Protein AF-A0A358EC94-F1 (afdb_monomer_lite)

pLDDT: mean 80.8, std 13.86, range [36.25, 93.38]

Sequence (96 aa):
MGSAACEQGNPALRPDLQLMEELGLSGTDRVHTVRLTMAGQERAHPDSILVQEGDYIQFVSDDWFLHEVRFDSTAMSEPAWEFMVLNNQAACPPLL

Structure (mmCIF, N/CA/C/O backbone):
data_AF-A0A358EC94-F1
#
_entry.id   AF-A0A358EC94-F1
#
loop_
_atom_site.group_PDB
_atom_site.id
_atom_site.type_symbol
_atom_site.label_atom_id
_atom_site.label_alt_id
_atom_site.label_comp_id
_atom_site.label_asym_id
_atom_site.label_entity_id
_atom_site.label_seq_id
_atom_site.pdbx_PDB_ins_code
_atom_site.Cartn_x
_atom_site.Cartn_y
_atom_site.Cartn_z
_atom_site.occupancy
_atom_site.B_iso_or_equiv
_atom_site.auth_seq_id
_atom_site.auth_comp_id
_atom_site.auth_asym_id
_atom_site.auth_atom_id
_atom_site.pdbx_PDB_model_num
ATOM 1 N N . MET A 1 1 ? -39.805 -2.680 13.446 1.00 36.25 1 MET A N 1
ATOM 2 C CA . MET A 1 1 ? -38.641 -3.566 13.651 1.00 36.25 1 MET A CA 1
ATOM 3 C C . MET A 1 1 ? -38.081 -3.889 12.276 1.00 36.25 1 MET A C 1
ATOM 5 O O . MET A 1 1 ? -38.592 -4.782 11.620 1.00 36.25 1 MET A O 1
ATOM 9 N N . GLY A 1 2 ? -37.165 -3.055 11.778 1.00 37.53 2 GLY A N 1
ATOM 10 C CA . GLY A 1 2 ? -36.534 -3.241 10.470 1.00 37.53 2 GLY A CA 1
ATOM 11 C C . GLY A 1 2 ? -35.209 -3.959 10.665 1.00 37.53 2 GLY A C 1
ATOM 12 O O . GLY A 1 2 ? -34.372 -3.492 11.430 1.00 37.53 2 GLY A O 1
ATOM 13 N N . SER A 1 3 ? -35.067 -5.119 10.038 1.00 39.75 3 SER A N 1
ATOM 14 C CA . SER A 1 3 ? -33.850 -5.921 9.995 1.00 39.75 3 SER A CA 1
ATOM 15 C C . SER A 1 3 ? -32.679 -5.091 9.466 1.00 39.75 3 SER A C 1
ATOM 17 O O . SER A 1 3 ? -32.693 -4.692 8.302 1.00 39.75 3 SER A O 1
ATOM 19 N N . ALA A 1 4 ? -31.674 -4.853 10.312 1.00 44.62 4 ALA A N 1
ATOM 20 C CA . ALA A 1 4 ? -30.362 -4.400 9.876 1.00 44.62 4 ALA A CA 1
ATOM 21 C C . ALA A 1 4 ? -29.759 -5.521 9.022 1.00 44.62 4 ALA A C 1
ATOM 23 O O . ALA A 1 4 ? -29.256 -6.514 9.544 1.00 44.62 4 ALA A O 1
ATOM 24 N N . ALA A 1 5 ? -29.906 -5.413 7.704 1.00 45.12 5 ALA A N 1
ATOM 25 C CA . ALA A 1 5 ? -29.127 -6.212 6.782 1.00 45.12 5 ALA A CA 1
ATOM 26 C C . ALA A 1 5 ? -27.669 -5.808 7.010 1.00 45.12 5 ALA A C 1
ATOM 28 O O . ALA A 1 5 ? -27.281 -4.692 6.678 1.00 45.12 5 ALA A O 1
ATOM 29 N N . CYS A 1 6 ? -26.892 -6.675 7.659 1.00 54.84 6 CYS A N 1
ATOM 30 C CA . CYS A 1 6 ? -25.447 -6.532 7.695 1.00 54.84 6 CYS A CA 1
ATOM 31 C C . CYS A 1 6 ? -24.984 -6.447 6.240 1.00 54.84 6 CYS A C 1
ATOM 33 O O . CYS A 1 6 ? -25.123 -7.428 5.506 1.00 54.84 6 CYS A O 1
ATOM 35 N N . GLU A 1 7 ? -24.480 -5.291 5.809 1.00 52.25 7 GLU A N 1
ATOM 36 C CA . GLU A 1 7 ? -23.691 -5.209 4.588 1.00 52.25 7 GLU A CA 1
ATOM 37 C C . GLU A 1 7 ? -22.538 -6.192 4.770 1.00 52.25 7 GLU A C 1
ATOM 39 O O . GLU A 1 7 ? -21.607 -5.967 5.541 1.00 52.25 7 GLU A O 1
ATOM 44 N N . GLN A 1 8 ? -22.649 -7.361 4.142 1.00 53.84 8 GLN A N 1
ATOM 45 C CA . GLN A 1 8 ? -21.551 -8.307 4.070 1.00 53.84 8 GLN A CA 1
ATOM 46 C C . GLN A 1 8 ? -20.501 -7.647 3.181 1.00 53.84 8 GLN A C 1
ATOM 48 O O . GLN A 1 8 ? -20.536 -7.777 1.959 1.00 53.84 8 GLN A O 1
ATOM 53 N N . GLY A 1 9 ? -19.612 -6.868 3.805 1.00 61.88 9 GLY A N 1
ATOM 54 C CA . GLY A 1 9 ? -18.475 -6.247 3.140 1.00 61.88 9 GLY A CA 1
ATOM 55 C C . GLY A 1 9 ? -17.732 -7.287 2.306 1.00 61.88 9 GLY A C 1
ATOM 56 O O . GLY A 1 9 ? -17.643 -8.452 2.716 1.00 61.88 9 GLY A O 1
ATOM 57 N N . ASN A 1 10 ? -17.262 -6.869 1.124 1.00 71.31 10 ASN A N 1
ATOM 58 C CA . ASN A 1 10 ? -16.614 -7.742 0.146 1.00 71.31 10 ASN A CA 1
ATOM 59 C C . ASN A 1 10 ? -15.588 -8.651 0.851 1.00 71.31 10 ASN A C 1
ATOM 61 O O . ASN A 1 10 ? -14.600 -8.131 1.370 1.00 71.31 10 ASN A O 1
ATOM 65 N N . PRO A 1 11 ? -15.793 -9.982 0.878 1.00 75.81 11 PRO A N 1
ATOM 66 C CA . PRO A 1 11 ? -14.895 -10.899 1.572 1.00 75.81 11 PRO A CA 1
ATOM 67 C C . PRO A 1 11 ? -13.450 -10.820 1.078 1.00 75.81 11 PRO A C 1
ATOM 69 O O . PRO A 1 11 ? -12.542 -11.112 1.845 1.00 75.81 11 PRO A O 1
ATOM 72 N N . ALA A 1 12 ? -13.246 -10.407 -0.178 1.00 82.44 12 ALA A N 1
ATOM 73 C CA . ALA A 1 12 ? -11.924 -10.234 -0.768 1.00 82.44 12 ALA A CA 1
ATOM 74 C C . ALA A 1 12 ? -11.132 -9.055 -0.180 1.00 82.44 12 ALA A C 1
ATOM 76 O O . ALA A 1 12 ? -9.925 -9.016 -0.356 1.00 82.44 12 ALA A O 1
ATOM 77 N N . LEU A 1 13 ? -11.799 -8.120 0.507 1.00 87.81 13 LEU A N 1
ATOM 78 C CA . LEU A 1 13 ? -11.170 -6.957 1.138 1.00 87.81 13 LEU A CA 1
ATOM 79 C C . LEU A 1 13 ? -10.962 -7.148 2.644 1.00 87.81 13 LEU A C 1
ATOM 81 O O . LEU A 1 13 ? -10.706 -6.182 3.348 1.00 87.81 13 LEU A O 1
ATOM 85 N N . ARG A 1 14 ? -11.163 -8.346 3.196 1.00 89.75 14 ARG A N 1
ATOM 86 C CA . ARG A 1 14 ? -10.979 -8.543 4.639 1.00 89.75 14 ARG A CA 1
ATOM 87 C C . ARG A 1 14 ? -9.491 -8.657 4.969 1.00 89.75 14 ARG A C 1
ATOM 89 O O . ARG A 1 14 ? -8.787 -9.335 4.221 1.00 89.75 14 ARG A O 1
ATOM 96 N N . PRO A 1 15 ? -9.025 -8.067 6.085 1.00 90.56 15 PRO A N 1
ATOM 97 C CA . PRO A 1 15 ? -7.663 -8.284 6.547 1.00 90.56 15 PRO A CA 1
ATOM 98 C C . PRO A 1 15 ? -7.429 -9.769 6.833 1.00 90.56 15 PRO A C 1
ATOM 100 O O . PRO A 1 15 ? -8.334 -10.483 7.281 1.00 90.56 15 PRO A O 1
ATOM 103 N N . ASP A 1 16 ? -6.207 -10.228 6.577 1.00 90.00 16 ASP A N 1
ATOM 104 C CA . ASP A 1 16 ? -5.762 -11.535 7.045 1.00 90.00 16 ASP A CA 1
ATOM 105 C C . ASP A 1 16 ? -5.453 -11.512 8.553 1.00 90.00 16 ASP A C 1
ATOM 107 O O . ASP A 1 16 ? -5.452 -10.462 9.199 1.00 90.00 16 ASP A O 1
ATOM 111 N N . LEU A 1 17 ? -5.202 -12.693 9.126 1.00 89.81 17 LEU A N 1
ATOM 112 C CA . LEU A 1 17 ? -4.930 -12.825 10.559 1.00 89.81 17 LEU A CA 1
ATOM 113 C C . LEU A 1 17 ? -3.702 -12.021 11.002 1.00 89.81 17 LEU A C 1
ATOM 115 O O . LEU A 1 17 ? -3.721 -11.464 12.094 1.00 89.81 17 LEU A O 1
ATOM 119 N N . GLN A 1 18 ? -2.670 -11.923 10.162 1.00 89.62 18 GLN A N 1
ATOM 120 C CA . GLN A 1 18 ? -1.451 -11.199 10.510 1.00 89.62 18 GLN A CA 1
ATOM 121 C C . GLN A 1 18 ? -1.733 -9.699 10.632 1.00 89.62 18 GLN A C 1
ATOM 123 O O . GLN A 1 18 ? -1.366 -9.083 11.628 1.00 89.62 18 GLN A O 1
ATOM 128 N N . LEU A 1 19 ? -2.445 -9.109 9.670 1.00 89.06 19 LEU A N 1
ATOM 129 C CA . LEU A 1 19 ? -2.829 -7.698 9.727 1.00 89.06 19 LEU A CA 1
ATOM 130 C C . LEU A 1 19 ? -3.753 -7.402 10.913 1.00 89.06 19 LEU A C 1
ATOM 132 O O . LEU A 1 19 ? -3.627 -6.354 11.546 1.00 89.06 19 LEU A O 1
ATOM 136 N N . MET A 1 20 ? -4.669 -8.318 11.234 1.00 91.56 20 MET A N 1
ATOM 137 C CA . MET A 1 20 ? -5.527 -8.191 12.416 1.00 91.56 20 MET A CA 1
ATOM 138 C C . MET A 1 20 ? -4.711 -8.179 13.713 1.00 91.56 20 MET A C 1
ATOM 140 O O . MET A 1 20 ? -4.962 -7.350 14.586 1.00 91.56 20 MET A O 1
ATOM 144 N N . GLU A 1 21 ? -3.733 -9.074 13.840 1.00 91.44 21 GLU A N 1
ATOM 145 C CA . GLU A 1 21 ? -2.906 -9.208 15.042 1.00 91.44 21 GLU A CA 1
ATOM 146 C C . GLU A 1 21 ? -1.904 -8.058 15.200 1.00 91.44 21 GLU A C 1
ATOM 148 O O . GLU A 1 21 ? -1.764 -7.518 16.297 1.00 91.44 21 GLU A O 1
ATOM 153 N N . GLU A 1 22 ? -1.237 -7.649 14.121 1.00 88.56 22 GLU A N 1
ATOM 154 C CA . GLU A 1 22 ? -0.151 -6.663 14.187 1.00 88.56 22 GLU A CA 1
A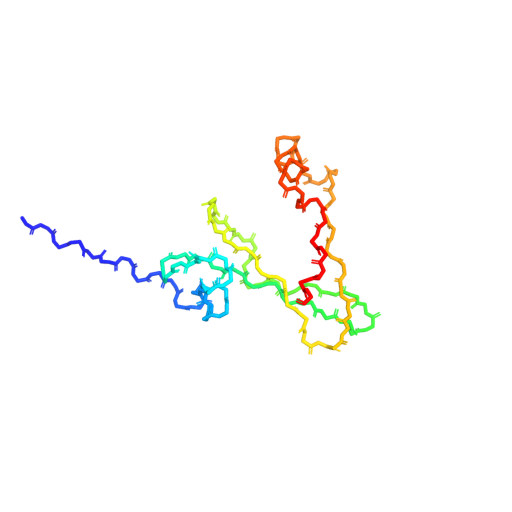TOM 155 C C . GLU A 1 22 ? -0.645 -5.216 14.196 1.00 88.56 22 GLU A C 1
ATOM 157 O O . GLU A 1 22 ? -0.065 -4.362 14.868 1.00 88.56 22 GLU A O 1
ATOM 162 N N . LEU A 1 23 ? -1.727 -4.928 13.468 1.00 86.62 23 LEU A N 1
ATOM 163 C CA . LEU A 1 23 ? -2.268 -3.572 13.329 1.00 86.62 23 LEU A CA 1
ATOM 164 C C . LEU A 1 23 ? -3.574 -3.370 14.112 1.00 86.62 23 LEU A C 1
ATOM 166 O O . LEU A 1 23 ? -4.134 -2.275 14.096 1.00 86.62 23 LEU A O 1
ATOM 170 N N . GLY A 1 24 ? -4.065 -4.406 14.802 1.00 90.25 24 GLY A N 1
ATOM 171 C CA . GLY A 1 24 ? -5.314 -4.350 15.561 1.00 90.25 24 GLY A CA 1
ATOM 172 C C . GLY A 1 24 ? -6.559 -4.231 14.680 1.00 90.25 24 GLY A C 1
ATOM 173 O O . GLY A 1 24 ? -7.583 -3.731 15.151 1.00 90.25 24 GLY A O 1
ATOM 174 N N . LEU A 1 25 ? -6.475 -4.653 13.411 1.00 91.38 25 LEU A N 1
ATOM 175 C CA . LEU A 1 25 ? -7.609 -4.599 12.492 1.00 91.38 25 LEU A CA 1
ATOM 176 C 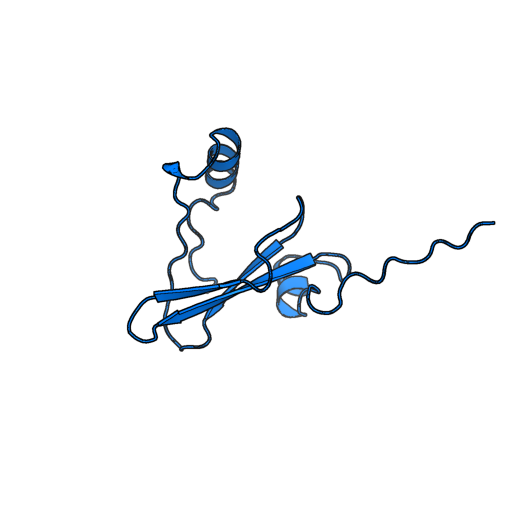C . LEU A 1 25 ? -8.685 -5.611 12.886 1.00 91.38 25 LEU A C 1
ATOM 178 O O . LEU A 1 25 ? -8.433 -6.710 13.379 1.00 91.38 25 LEU A O 1
ATOM 182 N N . SER A 1 26 ? -9.920 -5.237 12.613 1.00 91.88 26 SER A N 1
ATOM 183 C CA . SER A 1 26 ? -11.116 -6.033 12.812 1.00 91.88 26 SER A CA 1
ATOM 184 C C . SER A 1 26 ? -11.589 -6.661 11.502 1.00 91.88 26 SER A C 1
ATOM 186 O O . SER A 1 26 ? -11.242 -6.237 10.405 1.00 91.88 26 SER A O 1
ATOM 188 N N . GLY A 1 27 ? -12.477 -7.655 11.596 1.00 88.94 27 GLY A N 1
ATOM 189 C CA . GLY A 1 27 ? -13.067 -8.288 10.407 1.00 88.94 27 GLY A CA 1
ATOM 190 C C . GLY A 1 27 ? -14.013 -7.378 9.614 1.00 88.94 27 GLY A C 1
ATOM 191 O O . GLY A 1 27 ? -14.549 -7.809 8.592 1.00 88.94 27 GLY A O 1
ATOM 192 N N . THR A 1 28 ? -14.262 -6.165 10.112 1.00 89.25 28 THR A N 1
ATOM 193 C CA . THR A 1 28 ? -15.048 -5.127 9.441 1.00 89.25 28 THR A CA 1
ATOM 194 C C . THR A 1 28 ? -14.187 -4.101 8.715 1.00 89.25 28 THR A C 1
ATOM 196 O O . THR A 1 28 ? -14.725 -3.384 7.874 1.00 89.25 28 THR A O 1
ATOM 199 N N . ASP A 1 29 ? -12.882 -4.049 8.997 1.00 91.19 29 ASP A N 1
ATOM 200 C CA . ASP A 1 29 ? -11.954 -3.205 8.250 1.00 91.19 29 ASP A CA 1
ATOM 201 C C . ASP A 1 29 ? -11.771 -3.740 6.829 1.00 91.19 29 ASP A C 1
ATOM 203 O O . ASP A 1 29 ? -11.938 -4.935 6.556 1.00 91.19 29 ASP A O 1
ATOM 207 N N . ARG A 1 30 ? -11.463 -2.829 5.906 1.00 92.12 30 ARG A N 1
ATOM 208 C CA . ARG A 1 30 ? -11.305 -3.131 4.483 1.00 92.12 30 ARG A CA 1
ATOM 209 C C . ARG A 1 30 ? -9.861 -2.879 4.087 1.00 92.12 30 ARG A C 1
ATOM 211 O O . ARG A 1 30 ? -9.353 -1.787 4.304 1.00 92.12 30 ARG A O 1
ATOM 218 N N . VAL A 1 31 ? -9.222 -3.881 3.504 1.00 92.94 31 VAL A N 1
ATOM 219 C CA . VAL A 1 31 ? -7.846 -3.854 3.017 1.00 92.94 31 VAL A CA 1
ATOM 220 C C . VAL A 1 31 ? -7.863 -4.090 1.510 1.00 92.94 31 VAL A C 1
ATOM 222 O O . VAL A 1 31 ? -8.346 -5.123 1.051 1.00 92.94 31 VAL A O 1
ATOM 225 N N . HIS A 1 32 ? -7.330 -3.141 0.749 1.00 93.38 32 HIS A N 1
ATOM 226 C CA . HIS A 1 32 ? -7.071 -3.275 -0.687 1.00 93.38 32 HIS A CA 1
ATOM 227 C C . HIS A 1 32 ? -5.629 -3.721 -0.898 1.00 93.38 32 HIS A C 1
ATOM 229 O O . HIS A 1 32 ? -4.717 -3.209 -0.246 1.00 93.38 32 HIS A O 1
ATOM 235 N N . THR A 1 33 ? -5.402 -4.668 -1.802 1.00 92.19 33 THR A N 1
ATOM 236 C CA . THR A 1 33 ? -4.065 -5.201 -2.078 1.00 92.19 33 THR A CA 1
ATOM 237 C C . THR A 1 33 ? -3.509 -4.664 -3.391 1.00 92.19 33 THR A C 1
ATOM 239 O O . THR A 1 33 ? -4.085 -4.845 -4.465 1.00 92.19 33 THR A O 1
ATOM 242 N N . VAL A 1 34 ? -2.310 -4.092 -3.319 1.00 91.50 34 VAL A N 1
ATOM 243 C CA . VAL A 1 34 ? -1.491 -3.727 -4.475 1.00 91.50 34 VAL A CA 1
ATOM 244 C C . VAL A 1 34 ? -0.335 -4.712 -4.587 1.00 91.50 34 VAL A C 1
ATOM 246 O O . VAL A 1 34 ? 0.554 -4.739 -3.737 1.00 91.50 34 VAL A O 1
ATOM 249 N N . ARG A 1 35 ? -0.331 -5.527 -5.647 1.00 92.62 35 ARG A N 1
ATOM 250 C CA . ARG A 1 35 ? 0.773 -6.463 -5.912 1.00 92.62 35 ARG A CA 1
ATOM 251 C C . ARG A 1 35 ? 1.876 -5.775 -6.703 1.00 92.62 35 ARG A C 1
ATOM 253 O O . ARG A 1 35 ? 1.588 -5.114 -7.700 1.00 92.62 35 ARG A O 1
ATOM 260 N N . LEU A 1 36 ? 3.116 -5.940 -6.270 1.00 92.12 36 LEU A N 1
ATOM 261 C CA . LEU A 1 36 ? 4.311 -5.368 -6.877 1.00 92.12 36 LEU A CA 1
ATOM 262 C C . LEU A 1 36 ? 5.121 -6.482 -7.542 1.00 92.12 36 LEU A C 1
ATOM 264 O O . LEU A 1 36 ? 5.331 -7.531 -6.939 1.00 92.12 36 LEU A O 1
ATOM 268 N N . THR A 1 37 ? 5.528 -6.249 -8.792 1.00 92.06 37 THR A N 1
ATOM 269 C CA . THR A 1 37 ? 6.296 -7.206 -9.605 1.00 92.06 37 THR A CA 1
ATOM 270 C C . THR A 1 37 ? 7.418 -6.512 -10.380 1.00 92.06 37 THR A C 1
ATOM 272 O O . THR A 1 37 ? 7.300 -5.352 -10.783 1.00 92.06 37 THR A O 1
ATOM 275 N N . MET A 1 38 ? 8.474 -7.263 -10.679 1.00 86.31 38 MET A N 1
ATOM 276 C CA . MET A 1 38 ? 9.685 -6.860 -11.385 1.00 86.31 38 MET A CA 1
ATOM 277 C C . MET A 1 38 ? 9.907 -7.781 -12.596 1.00 86.31 38 MET A C 1
ATOM 279 O O . MET A 1 38 ? 10.858 -8.557 -12.675 1.00 86.31 38 MET A O 1
ATOM 283 N N . ALA A 1 39 ? 9.020 -7.700 -13.592 1.00 78.50 39 ALA A N 1
ATOM 284 C CA . ALA A 1 39 ? 9.122 -8.467 -14.841 1.00 78.50 39 ALA A CA 1
ATOM 285 C C . ALA A 1 39 ? 9.737 -7.615 -15.969 1.00 78.50 39 ALA A C 1
ATOM 287 O O . ALA A 1 39 ? 9.069 -7.230 -16.930 1.00 78.50 39 ALA A O 1
ATOM 288 N N . GLY A 1 40 ? 11.018 -7.261 -15.822 1.00 83.56 40 GLY A N 1
ATOM 289 C CA . GLY A 1 40 ? 11.758 -6.384 -16.744 1.00 83.56 40 GLY A CA 1
ATOM 290 C C . GLY A 1 40 ? 11.533 -4.883 -16.515 1.00 83.56 40 GLY A C 1
ATOM 291 O O . GLY A 1 40 ? 12.445 -4.093 -16.740 1.00 83.56 40 GLY A O 1
ATOM 292 N N . GLN A 1 41 ? 10.363 -4.497 -16.005 1.00 85.88 41 GLN A N 1
ATOM 293 C CA . GLN A 1 41 ? 10.061 -3.171 -15.460 1.00 85.88 41 GLN A CA 1
ATOM 294 C C . GLN A 1 41 ? 9.173 -3.334 -14.221 1.00 85.88 41 GLN A C 1
ATOM 296 O O . GLN A 1 41 ? 8.381 -4.276 -14.163 1.00 85.88 41 GLN A O 1
ATOM 301 N N . GLU A 1 42 ? 9.322 -2.436 -13.247 1.00 86.88 42 GLU A N 1
ATOM 302 C CA . GLU A 1 42 ? 8.520 -2.441 -12.028 1.00 86.88 42 GLU A CA 1
ATOM 303 C C . GLU A 1 42 ? 7.060 -2.115 -12.357 1.00 86.88 42 GLU A C 1
ATOM 305 O O . GLU A 1 42 ? 6.769 -1.188 -13.126 1.00 86.88 42 GLU A O 1
ATOM 310 N N . ARG A 1 43 ? 6.138 -2.915 -11.819 1.00 90.44 43 ARG A N 1
ATOM 311 C CA . ARG A 1 43 ? 4.697 -2.775 -12.039 1.00 90.44 43 ARG A CA 1
ATOM 312 C C . ARG A 1 43 ? 3.921 -2.970 -10.749 1.00 90.44 43 ARG A C 1
ATOM 314 O O . ARG A 1 43 ? 4.227 -3.862 -9.964 1.00 90.44 43 ARG A O 1
ATOM 321 N N . ALA A 1 44 ? 2.864 -2.175 -10.611 1.00 89.94 44 ALA A N 1
ATOM 322 C CA . ALA A 1 44 ? 1.866 -2.303 -9.563 1.00 89.94 44 ALA A CA 1
ATOM 323 C C . ALA A 1 44 ? 0.538 -2.808 -10.146 1.00 89.94 44 ALA A C 1
ATOM 325 O O . ALA A 1 44 ? 0.070 -2.327 -11.181 1.00 89.94 44 ALA A O 1
ATOM 326 N N . HIS A 1 45 ? -0.075 -3.764 -9.457 1.00 92.56 45 HIS A N 1
ATOM 327 C CA . HIS A 1 45 ? -1.343 -4.391 -9.806 1.00 92.56 45 HIS A CA 1
ATOM 328 C C . HIS A 1 45 ? -2.325 -4.207 -8.646 1.00 92.56 45 HIS A C 1
ATOM 330 O O . HIS A 1 45 ? -2.420 -5.087 -7.785 1.00 92.56 45 HIS A O 1
ATOM 336 N N . PRO A 1 46 ? -3.012 -3.053 -8.580 1.00 91.81 46 PRO A N 1
ATOM 337 C CA . PRO A 1 46 ? -4.058 -2.841 -7.593 1.00 91.81 46 PRO A CA 1
ATOM 338 C C . PRO A 1 46 ? -5.279 -3.710 -7.912 1.00 91.81 46 PRO A C 1
ATOM 340 O O . PRO A 1 46 ? -5.648 -3.881 -9.077 1.00 91.81 46 PRO A O 1
ATOM 343 N N . ASP A 1 47 ? -5.931 -4.229 -6.877 1.00 90.00 47 ASP A N 1
ATOM 344 C CA . ASP A 1 47 ? -7.251 -4.858 -6.979 1.00 90.00 47 ASP A CA 1
ATOM 345 C C . ASP A 1 47 ? -8.377 -3.838 -7.243 1.00 90.00 47 ASP A C 1
ATOM 347 O O . ASP A 1 47 ? -9.385 -4.174 -7.870 1.00 90.00 47 ASP A O 1
ATOM 351 N N . SER A 1 48 ? -8.181 -2.584 -6.826 1.00 88.56 48 SER A N 1
ATOM 352 C CA . SER A 1 48 ? -9.081 -1.457 -7.048 1.00 88.56 48 SER A CA 1
ATOM 353 C C . SER A 1 48 ? -8.322 -0.159 -7.333 1.00 88.56 48 SER A C 1
ATOM 355 O O . SER A 1 48 ? -7.317 0.157 -6.707 1.00 88.56 48 SER A O 1
ATOM 357 N N . ILE A 1 49 ? -8.853 0.649 -8.253 1.00 85.31 49 ILE A N 1
ATOM 358 C CA . ILE A 1 49 ? -8.376 2.022 -8.515 1.00 85.31 49 ILE A CA 1
ATOM 359 C C . ILE A 1 49 ? -9.140 3.083 -7.705 1.00 85.31 49 ILE A C 1
ATOM 361 O O . ILE A 1 49 ? -8.890 4.276 -7.855 1.00 85.31 49 ILE A O 1
ATOM 365 N N . LEU A 1 50 ? -10.101 2.654 -6.882 1.00 83.44 50 LEU A N 1
ATOM 366 C CA . LEU A 1 50 ? -10.901 3.502 -6.002 1.00 83.44 50 LEU A CA 1
AT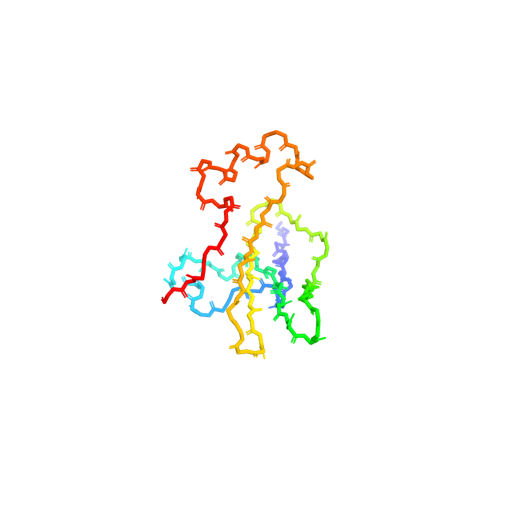OM 367 C C . LEU A 1 50 ? -10.906 2.906 -4.593 1.00 83.44 50 LEU A C 1
ATOM 369 O O . LEU A 1 50 ? -11.274 1.745 -4.409 1.00 83.44 50 LEU A O 1
ATOM 373 N N . VAL A 1 51 ? -10.551 3.722 -3.607 1.00 84.06 51 VAL A N 1
ATOM 374 C CA . VAL A 1 51 ? -10.563 3.373 -2.181 1.00 84.06 51 VAL A CA 1
ATOM 375 C C . VAL A 1 51 ? -11.430 4.373 -1.425 1.00 84.06 51 VAL A C 1
ATOM 377 O O . VAL A 1 51 ?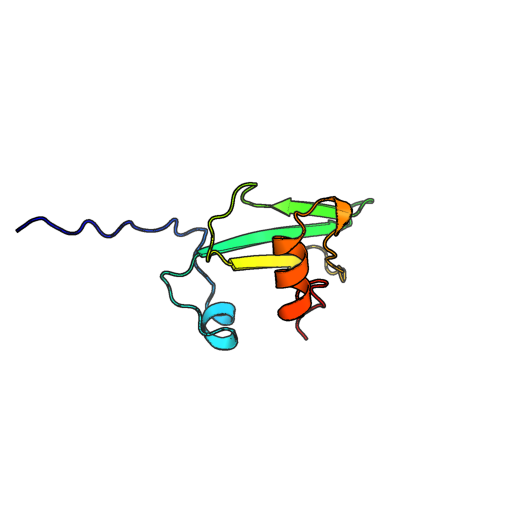 -11.583 5.517 -1.865 1.00 84.06 51 VAL A O 1
ATOM 380 N N . GLN A 1 52 ? -12.045 3.942 -0.327 1.00 83.62 52 GLN A N 1
ATOM 381 C CA . GLN A 1 52 ? -12.820 4.828 0.539 1.00 83.62 52 GLN A CA 1
ATOM 382 C C . GLN A 1 52 ? -11.937 5.377 1.661 1.00 83.62 52 GLN A C 1
ATOM 384 O O .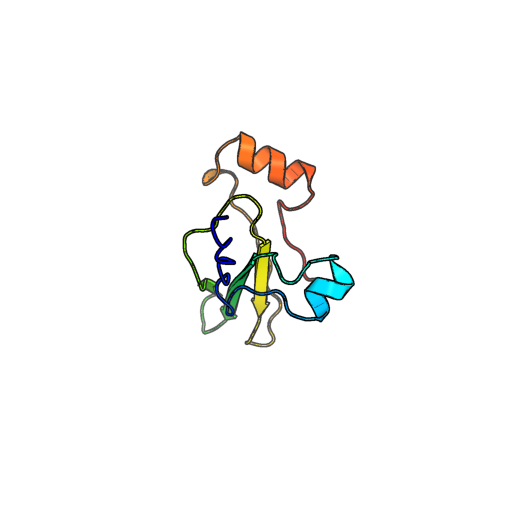 GLN A 1 52 ? -10.927 4.780 2.029 1.00 83.62 52 GLN A O 1
ATOM 389 N N . GLU A 1 53 ? -12.312 6.532 2.205 1.00 80.69 53 GLU A N 1
ATOM 390 C CA . GLU A 1 53 ? -11.668 7.046 3.413 1.00 80.69 53 GLU A CA 1
ATOM 391 C C . GLU A 1 53 ? -11.849 6.043 4.563 1.00 80.69 53 GLU A C 1
ATOM 393 O O . GLU A 1 53 ? -12.953 5.547 4.788 1.00 80.69 53 GLU A O 1
ATOM 398 N N . GLY A 1 54 ? -10.758 5.743 5.271 1.00 83.06 54 GLY A N 1
ATOM 399 C CA . GLY A 1 54 ? -10.724 4.730 6.328 1.00 83.06 54 GLY A CA 1
ATOM 400 C C . GLY A 1 54 ? -10.392 3.314 5.848 1.00 83.06 54 GLY A C 1
ATOM 401 O O . GLY A 1 54 ? -10.118 2.460 6.687 1.00 83.06 54 GLY A O 1
ATOM 402 N N . ASP A 1 55 ? -10.357 3.060 4.535 1.00 89.12 55 ASP A N 1
ATOM 403 C CA . ASP A 1 55 ? -9.840 1.796 4.010 1.00 89.12 55 ASP A CA 1
ATOM 404 C C . ASP A 1 55 ? -8.307 1.733 4.157 1.00 89.12 55 ASP A C 1
ATOM 406 O O . ASP A 1 55 ? -7.593 2.732 4.032 1.00 89.12 55 ASP A O 1
ATOM 410 N N . TYR A 1 56 ? -7.791 0.526 4.360 1.00 88.81 56 TYR A N 1
ATOM 411 C CA . TYR A 1 56 ? -6.367 0.223 4.409 1.00 88.81 56 TYR A CA 1
ATOM 412 C C . TYR A 1 56 ? -5.866 -0.217 3.033 1.00 88.81 56 TYR A C 1
ATOM 414 O O . TYR A 1 56 ? -6.586 -0.850 2.259 1.00 88.81 56 TYR A O 1
ATOM 422 N N . ILE A 1 57 ? -4.601 0.079 2.738 1.00 89.56 57 ILE A N 1
ATOM 423 C CA . ILE A 1 57 ? -3.924 -0.366 1.518 1.00 89.56 57 ILE A CA 1
ATOM 424 C C . ILE A 1 57 ? -2.693 -1.164 1.929 1.00 89.56 57 ILE A C 1
ATOM 426 O O . ILE A 1 57 ? -1.848 -0.670 2.674 1.00 89.56 57 ILE A O 1
ATOM 430 N N . GLN A 1 58 ? -2.587 -2.390 1.431 1.00 89.69 58 GLN A N 1
ATOM 431 C CA . GLN A 1 58 ? -1.434 -3.258 1.624 1.00 89.69 58 GLN A CA 1
ATOM 432 C C . GLN A 1 58 ? -0.663 -3.395 0.313 1.00 89.69 58 GLN A C 1
ATOM 434 O O . GLN A 1 58 ? -1.241 -3.687 -0.735 1.00 89.69 58 GLN A O 1
ATOM 439 N N . PHE A 1 59 ? 0.656 -3.245 0.387 1.00 89.44 59 PHE A N 1
ATOM 440 C CA . PHE A 1 59 ? 1.566 -3.537 -0.714 1.00 89.44 59 PHE A CA 1
ATOM 441 C C . PHE A 1 59 ? 2.214 -4.900 -0.479 1.00 89.44 59 PHE A C 1
ATOM 443 O O . PHE A 1 59 ? 2.755 -5.149 0.596 1.00 89.44 59 PHE A O 1
ATOM 450 N N . VAL A 1 60 ? 2.151 -5.786 -1.473 1.00 89.81 60 VAL A N 1
ATOM 451 C CA . VAL A 1 60 ? 2.734 -7.134 -1.394 1.00 89.81 60 VAL A CA 1
ATOM 452 C C . VAL A 1 60 ? 3.642 -7.386 -2.591 1.00 89.81 60 VAL A C 1
ATOM 454 O O . VAL A 1 60 ? 3.293 -7.031 -3.713 1.00 89.81 60 VAL A O 1
ATOM 457 N N . SER A 1 61 ? 4.791 -8.015 -2.361 1.00 89.38 61 SER A N 1
ATOM 458 C CA . SER A 1 61 ? 5.651 -8.548 -3.424 1.00 89.38 61 SER A CA 1
ATOM 459 C C . SER A 1 61 ? 5.355 -10.034 -3.614 1.00 89.38 61 SER A C 1
ATOM 461 O O . SER A 1 61 ? 5.221 -10.772 -2.637 1.00 89.38 61 SER A O 1
ATOM 463 N N . ASP A 1 62 ? 5.241 -10.476 -4.864 1.00 83.19 62 ASP A N 1
ATOM 464 C CA . ASP A 1 62 ? 5.093 -11.889 -5.237 1.00 83.19 62 ASP A CA 1
ATOM 465 C C . ASP A 1 62 ? 6.268 -12.416 -6.083 1.00 83.19 62 ASP A C 1
ATOM 467 O O . ASP A 1 62 ? 6.255 -13.562 -6.542 1.00 83.19 62 ASP A O 1
ATOM 471 N N . ASP A 1 63 ? 7.315 -11.606 -6.244 1.00 87.56 63 ASP A N 1
ATOM 472 C CA . ASP A 1 63 ? 8.447 -11.851 -7.136 1.00 87.56 63 ASP A CA 1
ATOM 473 C C . ASP A 1 63 ? 9.796 -12.008 -6.413 1.00 87.56 63 ASP A C 1
ATOM 475 O O . ASP A 1 63 ? 10.827 -12.159 -7.069 1.00 87.56 63 ASP A O 1
ATOM 479 N N . TRP A 1 64 ? 9.784 -12.048 -5.075 1.00 84.12 64 TRP A N 1
ATOM 480 C CA . TRP A 1 64 ? 10.962 -12.165 -4.201 1.00 84.12 64 TRP A CA 1
ATOM 481 C C . TRP A 1 64 ? 11.915 -10.961 -4.237 1.00 84.12 64 TRP A C 1
ATOM 483 O O . TRP A 1 64 ? 13.017 -11.043 -3.683 1.00 84.12 64 TRP A O 1
ATOM 493 N N . PHE A 1 65 ? 11.517 -9.846 -4.852 1.00 85.81 65 PHE A N 1
ATOM 494 C CA . PHE A 1 65 ? 12.282 -8.606 -4.832 1.00 85.81 65 PHE A CA 1
ATOM 495 C C . PHE A 1 65 ? 11.843 -7.688 -3.690 1.00 85.81 65 PHE A C 1
ATOM 497 O O . PHE A 1 65 ? 10.721 -7.740 -3.189 1.00 85.81 65 PHE A O 1
ATOM 504 N N . LEU A 1 66 ? 12.766 -6.824 -3.264 1.00 83.94 66 LEU A N 1
ATOM 505 C CA . LEU A 1 66 ? 12.447 -5.734 -2.354 1.00 83.94 66 LEU A CA 1
ATOM 506 C C . LEU A 1 66 ? 11.980 -4.526 -3.166 1.00 83.94 66 LEU A C 1
ATOM 508 O O . LEU A 1 66 ? 12.721 -4.044 -4.023 1.00 83.94 66 LEU A O 1
ATOM 512 N N . HIS A 1 67 ? 10.792 -4.020 -2.843 1.00 84.44 67 HIS A N 1
ATOM 513 C CA . HIS A 1 67 ? 10.203 -2.846 -3.481 1.00 84.44 67 HIS A CA 1
ATOM 514 C C . HIS A 1 67 ? 10.123 -1.671 -2.507 1.00 84.44 67 HIS A C 1
ATOM 516 O O . HIS A 1 67 ? 9.779 -1.847 -1.338 1.00 84.44 67 HIS A O 1
ATOM 522 N N . GLU A 1 68 ? 10.414 -0.467 -3.000 1.00 83.62 68 GLU A N 1
ATOM 523 C CA . GLU A 1 68 ? 10.209 0.786 -2.271 1.00 83.62 68 GLU A CA 1
ATOM 524 C C . GLU A 1 68 ? 8.979 1.495 -2.843 1.00 83.62 68 GLU A C 1
ATOM 526 O O . GLU A 1 68 ? 8.963 1.885 -4.010 1.00 83.62 68 GLU A O 1
ATOM 531 N N . VAL A 1 69 ? 7.956 1.710 -2.016 1.00 83.44 69 VAL A N 1
ATOM 532 C CA . VAL A 1 69 ? 6.777 2.483 -2.420 1.00 83.44 69 VAL A CA 1
ATOM 533 C C . VAL A 1 69 ? 6.955 3.933 -1.991 1.00 83.44 69 VAL A C 1
ATOM 535 O O . VAL A 1 69 ? 7.101 4.239 -0.803 1.00 83.44 69 VAL A O 1
ATOM 538 N N . ARG A 1 70 ? 6.916 4.833 -2.977 1.00 81.81 70 ARG A N 1
ATOM 539 C CA . ARG A 1 70 ? 7.038 6.281 -2.788 1.00 81.81 70 ARG A CA 1
ATOM 540 C C . ARG A 1 70 ? 5.825 6.974 -3.374 1.00 81.81 70 ARG A C 1
ATOM 542 O O . ARG A 1 70 ? 5.379 6.647 -4.473 1.00 81.81 70 ARG A O 1
ATOM 549 N N . PHE A 1 71 ? 5.331 7.963 -2.650 1.00 81.31 71 PHE A N 1
ATOM 550 C CA . PHE A 1 71 ? 4.214 8.778 -3.090 1.00 81.31 71 PHE A CA 1
ATOM 551 C C . PHE A 1 71 ? 4.735 10.091 -3.672 1.00 81.31 71 PHE A C 1
ATOM 553 O O . PHE A 1 71 ? 5.524 10.789 -3.035 1.00 81.31 71 PHE A O 1
ATOM 560 N N . ASP A 1 72 ? 4.318 10.411 -4.897 1.00 81.56 72 ASP A N 1
ATOM 561 C CA . ASP A 1 72 ? 4.714 11.649 -5.566 1.00 81.56 72 ASP A CA 1
ATOM 562 C C . ASP A 1 72 ? 3.878 12.821 -5.039 1.00 81.56 72 ASP A C 1
ATOM 564 O O . ASP A 1 72 ? 2.671 12.904 -5.284 1.00 81.56 72 ASP A O 1
ATOM 568 N N . SER A 1 73 ? 4.532 13.744 -4.332 1.00 80.50 73 SER A N 1
ATOM 569 C CA . SER A 1 73 ? 3.891 14.933 -3.768 1.00 80.50 73 SER A CA 1
ATOM 570 C C . SER A 1 73 ? 3.294 15.853 -4.833 1.00 80.50 73 SER A C 1
ATOM 572 O O . SER A 1 73 ? 2.339 16.569 -4.550 1.00 80.50 73 SER A O 1
ATOM 574 N N . THR A 1 74 ? 3.804 15.820 -6.068 1.00 84.69 74 THR A N 1
ATOM 575 C CA . THR A 1 74 ? 3.290 16.643 -7.172 1.00 84.69 74 THR A CA 1
ATOM 576 C C . THR A 1 74 ? 1.972 16.119 -7.739 1.00 84.69 74 THR A C 1
ATOM 578 O O . THR A 1 74 ? 1.230 16.872 -8.371 1.00 84.69 74 THR A O 1
ATOM 581 N N . ALA A 1 75 ? 1.655 14.847 -7.482 1.00 81.94 75 ALA A N 1
ATOM 582 C CA . ALA A 1 75 ? 0.418 14.196 -7.897 1.00 81.94 75 ALA A CA 1
ATOM 583 C C . ALA A 1 75 ? -0.671 14.215 -6.805 1.00 81.94 75 ALA A C 1
ATOM 585 O O . ALA A 1 75 ? -1.766 13.695 -7.022 1.00 81.94 75 ALA A O 1
ATOM 586 N N . MET A 1 76 ? -0.388 14.803 -5.638 1.00 81.62 76 MET A N 1
ATOM 587 C CA . MET A 1 76 ? -1.295 14.865 -4.490 1.00 81.62 76 MET A CA 1
ATOM 588 C C . MET A 1 76 ? -1.781 16.290 -4.224 1.00 81.62 76 MET A C 1
ATOM 590 O O . MET A 1 76 ? -1.128 17.273 -4.568 1.00 81.62 76 MET A O 1
ATOM 594 N N . SER A 1 77 ? -2.942 16.408 -3.576 1.00 85.69 77 SER A N 1
ATOM 595 C CA . SER A 1 77 ? -3.338 17.681 -2.975 1.00 85.69 77 SER A CA 1
ATOM 596 C C . SER A 1 77 ? -2.456 17.983 -1.759 1.00 85.69 77 SER A C 1
ATOM 598 O O . SER A 1 77 ? -1.989 17.072 -1.075 1.00 85.69 77 SER A O 1
ATOM 600 N N . GLU A 1 78 ? -2.258 19.267 -1.460 1.00 87.19 78 GLU A N 1
ATOM 601 C CA . GLU A 1 78 ? -1.457 19.717 -0.313 1.00 87.19 78 GLU A CA 1
ATOM 602 C C . GLU A 1 78 ? -1.919 19.100 1.028 1.00 87.19 78 GLU A C 1
ATOM 604 O O . GLU A 1 78 ? -1.069 18.544 1.726 1.00 87.19 78 GLU A O 1
ATOM 609 N N . PRO A 1 79 ? -3.230 19.027 1.357 1.00 85.06 79 PRO A N 1
ATOM 610 C CA . PRO A 1 79 ? -3.676 18.378 2.594 1.00 85.06 79 PRO A CA 1
ATOM 611 C C . PRO A 1 79 ? -3.372 16.875 2.654 1.00 85.06 79 PRO A C 1
ATOM 613 O O . PRO A 1 79 ? -3.053 16.347 3.718 1.00 85.06 79 PRO A O 1
ATOM 616 N N . ALA A 1 80 ? -3.465 16.169 1.520 1.00 79.31 80 ALA A N 1
ATOM 617 C CA . ALA A 1 80 ? -3.144 14.745 1.465 1.00 79.31 80 ALA A CA 1
ATOM 618 C C . ALA A 1 80 ? -1.645 14.517 1.695 1.00 79.31 80 ALA A C 1
ATOM 620 O O . ALA A 1 80 ? -1.261 13.619 2.441 1.00 79.31 80 ALA A O 1
ATOM 621 N N . TRP A 1 81 ? -0.796 15.367 1.114 1.00 85.88 81 TRP A N 1
ATOM 622 C CA . TRP A 1 81 ? 0.644 15.300 1.331 1.00 85.88 81 TRP A CA 1
ATOM 623 C C . TRP A 1 81 ? 1.033 15.586 2.789 1.00 85.88 81 TRP A C 1
ATOM 625 O O . TRP A 1 81 ? 1.823 14.841 3.370 1.00 85.88 81 TRP A O 1
ATOM 635 N N . GLU A 1 82 ? 0.448 16.609 3.414 1.00 85.50 82 GLU A N 1
ATOM 636 C CA . GLU A 1 82 ? 0.689 16.914 4.831 1.00 85.50 82 GLU A CA 1
ATOM 637 C C . GLU A 1 82 ? 0.307 15.746 5.745 1.00 85.50 82 GLU A C 1
ATOM 639 O O . GLU A 1 82 ? 1.082 15.382 6.633 1.00 85.50 82 GLU A O 1
ATOM 644 N N . PHE A 1 83 ? -0.840 15.107 5.499 1.00 81.69 83 PHE A N 1
ATOM 645 C CA . PHE A 1 83 ? -1.252 13.910 6.230 1.00 81.69 83 PHE A CA 1
ATOM 646 C C . 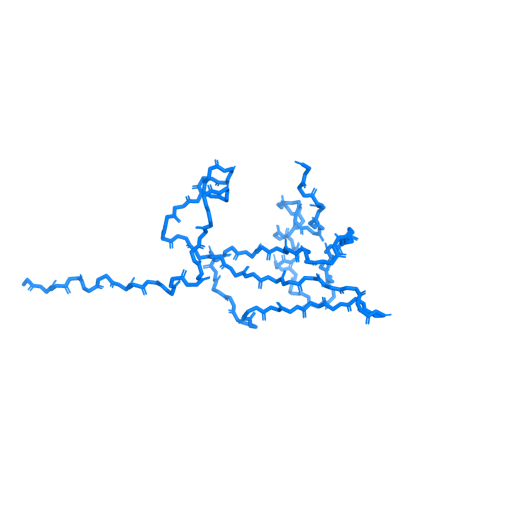PHE A 1 83 ? -0.214 12.784 6.114 1.00 81.69 83 PHE A C 1
ATOM 648 O O . PHE A 1 83 ? 0.168 12.190 7.126 1.00 81.69 83 PHE A O 1
ATOM 655 N N . MET A 1 84 ? 0.279 12.515 4.902 1.00 82.50 84 MET A N 1
ATOM 656 C CA . MET A 1 84 ? 1.281 11.472 4.656 1.00 82.50 84 MET A CA 1
ATOM 657 C C . MET A 1 84 ? 2.583 11.745 5.414 1.00 82.50 84 MET A C 1
ATOM 659 O O . MET A 1 84 ? 3.160 10.835 6.008 1.00 82.50 84 MET A O 1
ATOM 663 N N . VAL A 1 85 ? 3.041 12.998 5.439 1.00 84.12 85 VAL A N 1
ATOM 664 C CA . VAL A 1 85 ? 4.257 13.394 6.165 1.00 84.12 85 VAL A CA 1
ATOM 665 C C . VAL A 1 85 ? 4.065 13.269 7.677 1.00 84.12 85 VAL A C 1
ATOM 667 O O . VAL A 1 85 ? 4.910 12.678 8.347 1.00 84.12 85 VAL A O 1
ATOM 670 N N . LEU A 1 86 ? 2.951 13.775 8.217 1.00 84.19 86 LEU A N 1
ATOM 671 C CA . LEU A 1 86 ? 2.664 13.748 9.657 1.00 84.19 86 LEU A CA 1
ATOM 672 C C . LEU A 1 86 ? 2.565 12.326 10.219 1.00 84.19 86 LEU A C 1
ATOM 674 O O . LEU A 1 86 ? 2.941 12.098 11.367 1.00 84.19 86 LEU A O 1
ATOM 678 N N . ASN A 1 87 ? 2.103 11.375 9.409 1.00 76.38 87 ASN A N 1
ATOM 679 C CA . ASN A 1 87 ? 1.969 9.972 9.799 1.00 76.38 87 ASN A CA 1
ATOM 680 C C . ASN A 1 87 ? 3.174 9.107 9.396 1.00 76.38 87 ASN A C 1
ATOM 682 O O . ASN A 1 87 ? 3.116 7.888 9.531 1.00 76.38 87 ASN A O 1
ATOM 686 N N . ASN A 1 88 ? 4.265 9.712 8.909 1.00 75.44 88 ASN A N 1
ATOM 687 C CA . ASN A 1 88 ? 5.454 9.003 8.424 1.00 75.44 88 ASN A CA 1
ATOM 688 C C . ASN A 1 88 ? 5.137 7.961 7.325 1.00 75.44 88 ASN A C 1
ATOM 690 O O . ASN A 1 88 ? 5.764 6.908 7.252 1.00 75.44 88 ASN A O 1
ATOM 694 N N . GLN A 1 89 ? 4.150 8.264 6.478 1.00 76.19 89 GLN A N 1
ATOM 695 C CA . GLN A 1 89 ? 3.678 7.428 5.366 1.00 76.19 89 GLN A CA 1
ATOM 696 C C . GLN A 1 89 ? 4.148 7.930 3.993 1.00 76.19 89 GLN A C 1
ATOM 698 O O . GLN A 1 89 ? 3.869 7.301 2.977 1.00 76.19 89 GLN A O 1
ATOM 703 N N . ALA A 1 90 ? 4.889 9.043 3.937 1.00 76.88 90 ALA A N 1
ATOM 704 C CA . ALA A 1 90 ? 5.447 9.587 2.692 1.00 76.88 90 ALA A CA 1
ATOM 705 C C . ALA A 1 90 ? 6.329 8.576 1.922 1.00 76.88 90 ALA A C 1
ATOM 707 O O . ALA A 1 90 ? 6.455 8.654 0.699 1.00 76.88 90 ALA A O 1
ATOM 708 N N . ALA A 1 91 ? 6.900 7.609 2.639 1.00 70.94 91 ALA A N 1
ATOM 709 C CA . ALA A 1 91 ? 7.467 6.387 2.093 1.00 70.94 91 ALA A CA 1
ATOM 710 C C . ALA A 1 91 ? 6.968 5.209 2.939 1.00 70.94 91 ALA A C 1
ATOM 712 O O . ALA A 1 91 ? 6.881 5.331 4.161 1.00 70.94 91 ALA A O 1
ATOM 713 N N . CYS A 1 92 ? 6.650 4.082 2.303 1.00 65.50 92 CYS A N 1
ATOM 714 C CA . CYS A 1 92 ? 6.309 2.844 3.001 1.00 65.50 92 CYS A CA 1
ATOM 715 C C . CYS A 1 92 ? 7.530 1.912 2.937 1.00 65.50 92 CYS A C 1
ATOM 717 O O . CYS A 1 92 ? 7.683 1.183 1.953 1.00 65.50 92 CYS A O 1
ATOM 719 N N . PRO A 1 93 ? 8.464 1.990 3.908 1.00 58.03 93 PRO A N 1
ATOM 720 C CA . PRO A 1 93 ? 9.562 1.038 3.974 1.00 58.03 93 PRO A CA 1
ATOM 721 C C . PRO A 1 93 ? 9.006 -0.368 4.255 1.00 58.03 93 PRO A C 1
ATOM 723 O O . PRO A 1 93 ? 7.954 -0.491 4.886 1.00 58.03 93 PRO A O 1
ATOM 726 N N . PRO A 1 94 ? 9.696 -1.430 3.809 1.00 55.97 94 PRO A N 1
ATOM 727 C CA . PRO A 1 94 ? 9.266 -2.799 4.066 1.00 55.97 94 PRO A CA 1
ATOM 728 C C . PRO A 1 94 ? 9.109 -3.054 5.570 1.00 55.97 94 PRO A C 1
ATOM 730 O O . PRO A 1 94 ? 9.952 -2.634 6.367 1.00 55.97 94 PRO A O 1
ATOM 733 N N . LEU A 1 95 ? 8.038 -3.758 5.944 1.00 51.62 95 LEU A N 1
ATOM 734 C CA . LEU A 1 95 ? 7.891 -4.318 7.286 1.00 51.62 95 LEU A CA 1
ATOM 735 C C . LEU A 1 95 ? 8.932 -5.441 7.444 1.00 51.62 95 LEU A C 1
ATOM 737 O O . LEU A 1 95 ? 9.063 -6.281 6.551 1.00 51.62 95 LEU A O 1
ATOM 741 N N . LEU A 1 96 ? 9.718 -5.384 8.525 1.00 46.72 96 LEU A N 1
ATOM 742 C CA . LEU A 1 96 ? 10.788 -6.341 8.844 1.00 46.72 96 LEU A CA 1
ATOM 743 C C . LEU A 1 96 ? 10.247 -7.589 9.539 1.00 46.72 96 LEU A C 1
ATOM 745 O O . LEU A 1 96 ? 9.408 -7.415 10.449 1.00 46.72 96 LEU A O 1
#

Secondary structure (DSSP, 8-state):
----------GGGPPPHHHHHHH---TTS-EEEEEEEESSSEEEEES-S---TT-EEEEEESSS----EE--GGGS-HHHHHHHHHTT-SEEPPP-

Foldseek 3Di:
DDDPPPPPPDQVQADDPVCCVPVVDDRPAGEWEWEWDPPVHIDTDTPDPDDDPRHHYDYYYPHPDADKDADDPVPDDPVVCVVCVVVVNRIDHDDD

Radius of gyration: 15.9 Å; chains: 1; bounding box: 51×32×32 Å